Protein AF-X0V8L6-F1 (afdb_monomer_lite)

Foldseek 3Di:
DPDPPPDDDDPDAFDKDWAADDQPPFDAPDFDQWDKAKDKDADCDPDWKWKWKWKDADPDIDTDDIDTHHNDIDIDMDIGRDLPVVRHGDGRCRNNRITIIMTID

Structure (mmCIF, N/CA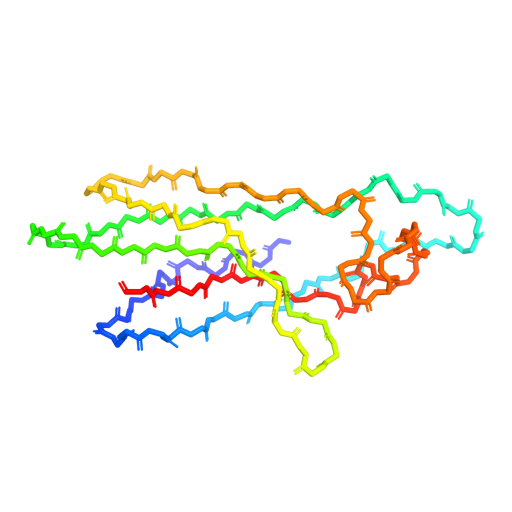/C/O backbone):
data_AF-X0V8L6-F1
#
_entry.id   AF-X0V8L6-F1
#
loop_
_atom_site.group_PDB
_atom_site.id
_atom_site.type_symbol
_atom_site.label_atom_id
_atom_site.label_alt_id
_atom_site.label_comp_id
_atom_site.label_asym_id
_atom_site.label_entity_id
_atom_site.label_seq_id
_atom_site.pdbx_PDB_ins_code
_atom_site.Cartn_x
_atom_site.Cartn_y
_atom_site.Cartn_z
_atom_site.occupancy
_atom_site.B_iso_or_equiv
_atom_site.auth_seq_id
_atom_site.auth_comp_id
_atom_site.auth_asym_id
_atom_site.auth_atom_id
_atom_site.pdbx_PDB_model_num
ATOM 1 N N . SER A 1 1 ? 13.790 6.839 10.860 1.00 37.38 1 SER A N 1
ATOM 2 C CA . SER A 1 1 ? 12.502 6.263 11.290 1.00 37.38 1 SER A CA 1
ATOM 3 C C . SER A 1 1 ? 11.711 7.302 12.071 1.00 37.38 1 SER A C 1
ATOM 5 O O . SER A 1 1 ? 11.888 7.429 13.276 1.00 37.38 1 SER A O 1
ATOM 7 N N . SER A 1 2 ? 10.866 8.089 11.409 1.00 38.12 2 SER A N 1
ATOM 8 C CA . SER A 1 2 ? 9.855 8.895 12.101 1.00 38.12 2 SER A CA 1
ATOM 9 C C . SER A 1 2 ? 8.609 8.030 12.280 1.00 38.12 2 SER A C 1
ATOM 11 O O . SER A 1 2 ? 7.701 8.056 11.457 1.00 38.12 2 SER A O 1
ATOM 13 N N . ALA A 1 3 ? 8.608 7.195 13.320 1.00 42.81 3 ALA A N 1
ATOM 14 C CA . ALA A 1 3 ? 7.382 6.557 13.776 1.00 42.81 3 ALA A CA 1
ATOM 15 C C . ALA A 1 3 ? 6.564 7.632 14.502 1.00 42.81 3 ALA A C 1
ATOM 17 O O . ALA A 1 3 ? 6.920 8.039 15.607 1.00 42.81 3 ALA A O 1
ATOM 18 N N . SER A 1 4 ? 5.520 8.143 13.851 1.00 46.00 4 SER A N 1
ATOM 19 C CA . SER A 1 4 ? 4.488 8.913 14.542 1.00 46.00 4 SER A CA 1
ATOM 20 C C . SER A 1 4 ? 3.798 7.975 15.535 1.00 46.00 4 SER A C 1
ATOM 22 O O . SER A 1 4 ? 3.265 6.942 15.137 1.00 46.00 4 SER A O 1
ATOM 24 N N . SER A 1 5 ? 3.884 8.281 16.830 1.00 43.69 5 SER A N 1
ATOM 25 C CA . SER A 1 5 ? 3.315 7.482 17.927 1.00 43.69 5 SER A CA 1
ATOM 26 C C . SER A 1 5 ? 1.907 7.924 18.334 1.00 43.69 5 SER A C 1
ATOM 28 O O . SER A 1 5 ? 1.338 7.382 19.280 1.00 43.69 5 SER A O 1
ATOM 30 N N . THR A 1 6 ? 1.326 8.900 17.639 1.00 47.22 6 THR A N 1
ATOM 31 C CA . THR A 1 6 ? -0.085 9.248 17.789 1.00 47.22 6 THR A CA 1
ATOM 32 C C . THR A 1 6 ? -0.880 8.349 16.857 1.00 47.22 6 THR A C 1
ATOM 34 O O . THR A 1 6 ? -0.883 8.568 15.646 1.00 47.22 6 THR A O 1
ATOM 37 N N . GLY A 1 7 ? -1.505 7.308 17.414 1.00 53.38 7 GLY A N 1
ATOM 38 C CA . GLY A 1 7 ? -2.509 6.535 16.687 1.00 53.38 7 GLY A CA 1
ATOM 39 C C . GLY A 1 7 ? -3.539 7.491 16.091 1.00 53.38 7 GLY A C 1
ATOM 40 O O . GLY A 1 7 ? -3.986 8.417 16.768 1.00 53.38 7 GLY A O 1
ATOM 41 N N . ASN A 1 8 ? -3.843 7.314 14.811 1.00 62.47 8 ASN A N 1
ATOM 42 C CA . ASN A 1 8 ? -4.839 8.115 14.127 1.00 62.47 8 ASN A CA 1
ATOM 43 C C . ASN A 1 8 ? -6.184 7.391 14.272 1.00 62.47 8 ASN A C 1
ATOM 45 O O . ASN A 1 8 ? -6.347 6.254 13.830 1.00 62.47 8 ASN A O 1
ATOM 49 N N . GLU A 1 9 ? -7.096 8.004 15.022 1.00 61.25 9 GLU A N 1
ATOM 50 C CA . GLU A 1 9 ? -8.430 7.481 15.291 1.00 61.25 9 GLU A CA 1
ATOM 51 C C . GLU A 1 9 ? -9.435 8.313 14.503 1.00 61.25 9 GLU A C 1
ATOM 53 O O . GLU A 1 9 ? -9.507 9.534 14.645 1.00 61.25 9 GLU A O 1
ATOM 58 N N . SER A 1 10 ? -10.252 7.648 13.693 1.00 67.56 10 SER A N 1
ATOM 59 C CA . SER A 1 10 ? -11.365 8.294 13.015 1.00 67.56 10 SER A CA 1
ATOM 60 C C . SER A 1 10 ? -12.630 7.478 13.160 1.00 67.56 10 SER A C 1
ATOM 62 O O . SER A 1 10 ? -12.603 6.270 12.943 1.00 67.56 10 SER A O 1
ATOM 64 N N . SER A 1 11 ? -13.738 8.140 13.492 1.00 66.75 11 SER A N 1
ATOM 65 C CA . SER A 1 11 ? -15.093 7.576 13.498 1.00 66.75 11 SER A CA 1
ATOM 66 C C . SER A 1 11 ? -15.820 7.728 12.156 1.00 66.75 11 SER A C 1
ATOM 68 O O . SER A 1 11 ? -16.953 7.267 12.024 1.00 66.75 11 SER A O 1
ATOM 70 N N . THR A 1 12 ? -15.185 8.353 11.161 1.00 74.94 12 THR A N 1
ATOM 71 C CA . THR A 1 12 ? -15.783 8.632 9.853 1.00 74.94 12 THR A CA 1
ATOM 72 C C . THR A 1 12 ? -15.549 7.460 8.899 1.00 74.94 12 THR A C 1
ATOM 74 O O . THR A 1 12 ? -14.406 7.093 8.628 1.00 74.94 12 THR A O 1
ATOM 77 N N . THR A 1 13 ? -16.630 6.882 8.370 1.00 76.94 13 THR A N 1
ATOM 78 C CA . THR A 1 13 ? -16.579 5.913 7.261 1.00 76.94 13 THR A CA 1
ATOM 79 C C . THR A 1 13 ? -15.962 6.555 6.016 1.00 76.94 13 THR A C 1
ATOM 81 O O . THR A 1 13 ? -16.245 7.712 5.704 1.00 76.94 13 THR A O 1
ATOM 84 N N . SER A 1 14 ? -15.131 5.794 5.308 1.00 82.44 14 SER A N 1
ATOM 85 C CA . SER A 1 14 ? -14.333 6.202 4.146 1.00 82.44 14 SER A CA 1
ATOM 86 C C . SER A 1 14 ? -13.332 7.324 4.414 1.00 82.44 14 SER A C 1
ATOM 88 O O . SER A 1 14 ? -12.922 8.034 3.497 1.00 82.44 14 SER A O 1
ATOM 90 N N . HIS A 1 15 ? -12.905 7.490 5.669 1.00 85.88 15 HIS A N 1
ATOM 91 C CA . HIS A 1 15 ? -11.726 8.300 5.942 1.00 85.88 15 HIS A CA 1
ATOM 92 C C . HIS A 1 15 ? -10.474 7.547 5.490 1.00 85.88 15 HIS A C 1
ATOM 94 O O . HIS A 1 15 ? -10.212 6.430 5.944 1.00 85.88 15 HIS A O 1
ATOM 100 N N . GLU A 1 16 ? -9.727 8.186 4.595 1.00 90.50 16 GLU A N 1
ATOM 101 C CA . GLU A 1 16 ? -8.443 7.738 4.083 1.00 90.50 16 GLU A CA 1
ATOM 102 C C . GLU A 1 16 ? -7.308 8.580 4.668 1.00 90.50 16 GLU A C 1
ATOM 104 O O . GLU A 1 16 ? -7.322 9.808 4.578 1.00 90.50 16 GLU A O 1
ATOM 109 N N . ASP A 1 17 ? -6.304 7.896 5.206 1.00 90.88 17 ASP A N 1
ATOM 110 C CA . ASP A 1 17 ? -5.065 8.494 5.681 1.00 90.88 17 ASP A CA 1
ATOM 111 C C . ASP A 1 17 ? -3.884 7.903 4.911 1.00 90.88 17 ASP A C 1
ATOM 113 O O . ASP A 1 17 ? -3.658 6.690 4.929 1.00 90.88 17 ASP A O 1
ATOM 117 N N . THR A 1 18 ? -3.099 8.766 4.268 1.00 92.12 18 THR A N 1
ATOM 118 C CA . THR A 1 18 ? -1.888 8.388 3.524 1.00 92.12 18 THR A CA 1
ATOM 119 C C . THR A 1 18 ? -0.660 9.063 4.109 1.00 92.12 18 THR A C 1
ATOM 121 O O . THR A 1 18 ? -0.709 10.222 4.525 1.00 92.12 18 THR A O 1
ATOM 124 N N . PHE A 1 19 ? 0.467 8.364 4.082 1.00 91.94 19 PHE A N 1
ATOM 125 C CA . PHE A 1 19 ? 1.714 8.803 4.689 1.00 91.94 19 PHE A CA 1
ATOM 126 C C . PHE A 1 19 ? 2.805 8.940 3.633 1.00 91.94 19 PHE A C 1
ATOM 128 O O . PHE A 1 19 ? 2.910 8.133 2.710 1.00 91.94 19 PHE A O 1
ATOM 135 N N . THR A 1 20 ? 3.657 9.949 3.790 1.00 92.56 20 THR A N 1
ATOM 136 C CA . THR A 1 20 ? 4.893 10.043 3.014 1.00 92.56 20 THR A CA 1
ATOM 137 C C . THR A 1 20 ? 5.978 9.179 3.644 1.00 92.56 20 THR A C 1
ATOM 139 O O . THR A 1 20 ? 5.991 8.924 4.851 1.00 92.56 20 THR A O 1
ATOM 142 N N . HIS A 1 21 ? 6.924 8.738 2.824 1.00 91.62 21 HIS A N 1
ATOM 143 C CA . HIS A 1 21 ? 8.118 8.041 3.277 1.00 91.62 21 HIS A CA 1
ATOM 144 C C . HIS A 1 21 ? 9.369 8.693 2.681 1.00 91.62 21 HIS A C 1
ATOM 146 O O . HIS A 1 21 ? 9.303 9.485 1.743 1.00 91.62 21 HIS A O 1
ATOM 152 N N . ALA A 1 22 ? 10.530 8.389 3.262 1.00 93.88 22 ALA A N 1
ATOM 153 C CA . ALA A 1 22 ? 11.801 8.781 2.665 1.00 93.88 22 ALA A CA 1
ATOM 154 C C . ALA A 1 22 ? 12.041 7.982 1.378 1.00 93.88 22 ALA A C 1
ATOM 156 O O . ALA A 1 22 ? 11.602 6.835 1.290 1.00 93.88 22 ALA A O 1
ATOM 157 N N . SER A 1 23 ? 12.770 8.565 0.423 1.00 92.81 23 SER A N 1
ATOM 158 C CA . SER A 1 23 ? 13.153 7.857 -0.802 1.00 92.81 23 SER A CA 1
ATOM 159 C C . SER A 1 23 ? 13.865 6.541 -0.481 1.00 92.81 23 SER A C 1
ATOM 161 O O . SER A 1 23 ? 14.698 6.478 0.431 1.00 92.81 23 SER A O 1
ATOM 163 N N . PHE A 1 24 ? 13.554 5.503 -1.254 1.00 91.88 24 PHE A N 1
ATOM 164 C CA . PHE A 1 24 ? 14.203 4.197 -1.178 1.00 91.88 24 PHE A CA 1
ATOM 165 C C . PHE A 1 24 ? 15.621 4.197 -1.769 1.00 91.88 24 PHE A C 1
ATOM 167 O O . PHE A 1 24 ? 16.345 3.218 -1.603 1.00 91.88 24 PHE A O 1
ATOM 174 N N . GLY A 1 25 ? 16.039 5.282 -2.434 1.00 94.50 25 GLY A N 1
ATOM 175 C CA . GLY A 1 25 ? 17.377 5.404 -3.019 1.00 94.50 25 GLY A CA 1
ATOM 176 C C . GLY A 1 25 ? 17.620 4.478 -4.213 1.00 94.50 25 GLY A C 1
ATOM 177 O O . GLY A 1 25 ? 18.772 4.177 -4.517 1.00 94.50 25 GLY A O 1
ATOM 178 N N . LEU A 1 26 ? 16.547 4.023 -4.865 1.00 94.88 26 LEU A N 1
ATOM 179 C CA . LEU A 1 26 ? 16.601 3.176 -6.053 1.00 94.88 26 LEU A CA 1
ATOM 180 C C . LEU A 1 26 ? 17.153 3.959 -7.247 1.00 94.88 26 LEU A C 1
ATOM 182 O O . LEU A 1 26 ? 16.854 5.144 -7.434 1.00 94.88 26 LEU A O 1
ATOM 186 N N . VAL A 1 27 ? 17.936 3.290 -8.086 1.00 95.62 27 VAL A N 1
ATOM 187 C CA . VAL A 1 27 ? 18.552 3.882 -9.277 1.00 95.62 27 VAL A CA 1
ATOM 188 C C . VAL A 1 27 ? 18.108 3.171 -10.551 1.00 95.62 27 VAL A C 1
ATOM 190 O O . VAL A 1 27 ? 17.584 2.059 -10.538 1.00 95.62 27 VAL A O 1
ATOM 193 N N . SER A 1 28 ? 18.315 3.826 -11.695 1.00 95.06 28 SER A N 1
ATOM 194 C CA . SER A 1 28 ? 18.004 3.230 -12.995 1.00 95.06 28 SER A CA 1
ATOM 195 C C . SER A 1 28 ? 18.748 1.905 -13.178 1.00 95.06 28 SER A C 1
ATOM 197 O O . SER A 1 28 ? 19.975 1.869 -13.125 1.00 95.06 28 SER A O 1
ATOM 199 N N . GLY A 1 29 ? 17.998 0.841 -13.468 1.00 93.88 29 GLY A N 1
ATOM 200 C CA . GLY A 1 29 ? 18.511 -0.524 -13.608 1.00 93.88 29 GLY A CA 1
ATOM 201 C C . GLY A 1 29 ? 18.165 -1.436 -12.430 1.00 93.88 29 GLY A C 1
ATOM 202 O O . GLY A 1 29 ? 18.210 -2.653 -12.602 1.00 93.88 29 GLY A O 1
ATOM 203 N N . ASP A 1 30 ? 17.760 -0.878 -11.285 1.00 95.56 30 ASP A N 1
ATOM 204 C CA . ASP A 1 30 ? 17.234 -1.674 -10.178 1.00 95.56 30 ASP A CA 1
ATOM 205 C C . ASP A 1 30 ? 15.898 -2.317 -10.562 1.00 95.56 30 ASP A C 1
ATOM 207 O O . ASP A 1 30 ? 15.037 -1.698 -11.196 1.00 95.56 30 ASP A O 1
ATOM 211 N N . ILE A 1 31 ? 15.727 -3.575 -10.155 1.00 94.81 31 ILE A N 1
ATOM 212 C CA . ILE A 1 31 ? 14.503 -4.343 -10.376 1.00 94.81 31 ILE A CA 1
ATOM 213 C C . ILE A 1 31 ? 13.668 -4.287 -9.098 1.00 94.81 31 ILE A C 1
ATOM 215 O O . ILE A 1 31 ? 14.091 -4.770 -8.048 1.00 94.81 31 ILE A O 1
ATOM 219 N N . VAL A 1 32 ? 12.464 -3.727 -9.199 1.00 96.06 32 VAL A N 1
ATOM 220 C CA . VAL A 1 32 ? 11.484 -3.710 -8.110 1.00 96.06 32 VAL A CA 1
ATOM 221 C C . VAL A 1 32 ? 10.494 -4.848 -8.337 1.00 96.06 32 VAL A C 1
ATOM 223 O O . VAL A 1 32 ? 9.749 -4.847 -9.311 1.00 96.06 32 VAL A O 1
ATOM 226 N N . HIS A 1 33 ? 10.494 -5.831 -7.436 1.00 96.19 33 HIS A N 1
ATOM 227 C CA . HIS A 1 33 ? 9.606 -6.998 -7.525 1.00 96.19 33 HIS A CA 1
ATOM 228 C C . HIS A 1 33 ? 8.185 -6.736 -7.023 1.00 96.19 33 HIS A C 1
ATOM 230 O O . HIS A 1 33 ? 7.292 -7.525 -7.297 1.00 96.19 33 HIS A O 1
ATOM 236 N N . GLY A 1 34 ? 7.992 -5.661 -6.264 1.00 96.12 34 GLY A N 1
ATOM 237 C CA . GLY A 1 34 ? 6.696 -5.271 -5.742 1.00 96.12 34 GLY A CA 1
ATOM 238 C C . GLY A 1 34 ? 6.821 -4.256 -4.616 1.00 96.12 34 GLY A C 1
ATOM 239 O O . GLY A 1 34 ? 7.899 -4.051 -4.050 1.00 96.12 34 GLY A O 1
ATOM 240 N N . VAL A 1 35 ? 5.696 -3.633 -4.281 1.00 96.38 35 VAL A N 1
ATOM 241 C CA . VAL A 1 35 ? 5.568 -2.701 -3.158 1.00 96.38 35 VAL A CA 1
ATOM 242 C C . VAL A 1 35 ? 4.640 -3.317 -2.121 1.00 96.38 35 VAL A C 1
ATOM 244 O O . VAL A 1 35 ? 3.469 -3.573 -2.390 1.00 96.38 35 VAL A O 1
ATOM 247 N N . GLY A 1 36 ? 5.178 -3.586 -0.931 1.00 96.75 36 GLY A N 1
ATOM 248 C CA . GLY A 1 36 ? 4.432 -4.155 0.189 1.00 96.75 36 GLY A CA 1
ATOM 249 C C . GLY A 1 36 ? 4.111 -3.102 1.243 1.00 96.75 36 GLY A C 1
ATOM 250 O O . GLY A 1 36 ? 5.023 -2.483 1.792 1.00 96.75 36 GLY A O 1
ATOM 251 N N . VAL A 1 37 ? 2.833 -2.945 1.583 1.00 96.25 37 VAL A N 1
ATOM 252 C CA . VAL A 1 37 ? 2.378 -2.021 2.630 1.00 96.25 37 VAL A CA 1
ATOM 253 C C . VAL A 1 37 ? 1.834 -2.804 3.814 1.00 96.25 37 VAL A C 1
ATOM 255 O O . VAL A 1 37 ? 1.010 -3.705 3.663 1.00 96.25 37 VAL A O 1
ATOM 258 N N . ASN A 1 38 ? 2.310 -2.446 5.006 1.00 93.88 38 ASN A N 1
ATOM 259 C CA . ASN A 1 38 ? 1.867 -3.015 6.271 1.00 93.88 38 ASN A CA 1
ATOM 260 C C . ASN A 1 38 ? 1.176 -1.930 7.093 1.00 93.88 38 ASN A C 1
ATOM 262 O O . ASN A 1 38 ? 1.786 -0.903 7.388 1.00 93.88 38 ASN A O 1
ATOM 266 N N . VAL A 1 39 ? -0.055 -2.198 7.513 1.00 91.81 39 VAL A N 1
ATOM 267 C CA . VAL A 1 39 ? -0.822 -1.340 8.419 1.00 91.81 39 VAL A CA 1
ATOM 268 C C . VAL A 1 39 ? -1.113 -2.127 9.686 1.00 91.81 39 VAL A C 1
ATOM 270 O O . VAL A 1 39 ? -1.467 -3.303 9.624 1.00 91.81 39 VAL A O 1
ATOM 273 N N . TRP A 1 40 ? -0.960 -1.479 10.835 1.00 90.50 40 TRP A N 1
ATOM 274 C CA . TRP A 1 40 ? -1.335 -2.038 12.128 1.00 90.50 40 TRP A CA 1
ATOM 275 C C . TRP A 1 40 ? -2.505 -1.241 12.685 1.00 90.50 40 TRP A C 1
ATOM 277 O O . TRP A 1 40 ? -2.405 -0.022 12.808 1.00 90.50 40 TRP A O 1
ATOM 287 N N . GLY A 1 41 ? -3.596 -1.922 13.020 1.00 88.00 41 GLY A N 1
ATOM 288 C CA . GLY A 1 41 ? -4.816 -1.281 13.501 1.00 88.00 41 GLY A CA 1
ATOM 289 C C . GLY A 1 41 ? -5.578 -2.152 14.489 1.00 88.00 41 GLY A C 1
ATOM 290 O O . GLY A 1 41 ? -5.426 -3.372 14.510 1.00 88.00 41 GLY A O 1
ATOM 291 N N . ALA A 1 42 ? -6.390 -1.503 15.316 1.00 88.62 42 ALA A N 1
ATOM 292 C CA . ALA A 1 42 ? -7.341 -2.123 16.229 1.00 88.62 42 ALA A CA 1
ATOM 293 C C . ALA A 1 42 ? -8.608 -1.268 16.251 1.00 88.62 42 ALA A C 1
ATOM 295 O O . ALA A 1 42 ? -8.528 -0.045 16.115 1.00 88.62 42 ALA A O 1
ATOM 296 N N . LYS A 1 43 ? -9.769 -1.881 16.476 1.00 86.38 43 LYS A N 1
ATOM 297 C CA . LYS A 1 43 ? -10.990 -1.120 16.774 1.00 86.38 43 LYS A CA 1
ATOM 298 C C . LYS A 1 43 ? -11.076 -0.797 18.264 1.00 86.38 43 LYS A C 1
ATOM 300 O O . LYS A 1 43 ? -10.695 -1.610 19.105 1.00 86.38 43 LYS A O 1
ATOM 305 N N . THR A 1 44 ? -11.609 0.376 18.586 1.00 82.00 44 THR A N 1
ATOM 306 C CA . THR A 1 44 ? -11.756 0.862 19.966 1.00 82.00 44 THR A CA 1
ATOM 307 C C . THR A 1 44 ? -13.046 0.385 20.638 1.00 82.00 44 THR A C 1
ATOM 309 O O . THR A 1 44 ? -13.093 0.293 21.863 1.00 82.00 44 THR A O 1
ATOM 312 N N . GLU A 1 45 ? -14.066 0.003 19.862 1.00 78.00 45 GLU A N 1
ATOM 313 C CA . GLU A 1 45 ? -15.383 -0.390 20.377 1.00 78.00 45 GLU A CA 1
ATOM 314 C C . GLU A 1 45 ? -15.882 -1.740 19.835 1.00 78.00 45 GLU A C 1
ATOM 316 O O . GLU A 1 45 ? -15.394 -2.281 18.836 1.00 78.00 45 GLU A O 1
ATOM 321 N N . ALA A 1 46 ? -16.889 -2.299 20.514 1.00 69.94 46 ALA A N 1
ATOM 322 C CA . ALA A 1 46 ? -17.603 -3.482 20.054 1.00 69.94 46 ALA A CA 1
ATOM 323 C C . ALA A 1 46 ? -18.453 -3.144 18.815 1.00 69.94 46 ALA A C 1
ATOM 325 O O . ALA A 1 46 ? -19.278 -2.239 18.845 1.00 69.94 46 ALA A O 1
ATOM 326 N N . GLY A 1 47 ? -18.263 -3.892 17.728 1.00 74.12 47 GLY A N 1
ATOM 327 C CA . GLY A 1 47 ? -18.942 -3.666 16.450 1.00 74.12 47 GLY A CA 1
ATOM 328 C C . GLY A 1 47 ? -18.112 -4.157 15.264 1.00 74.12 47 GLY A C 1
ATOM 329 O O . GLY A 1 47 ? -17.014 -4.700 15.442 1.00 74.12 47 GLY A O 1
ATOM 330 N N . SER A 1 48 ? -18.641 -3.986 14.055 1.00 74.06 48 SER A N 1
ATOM 331 C CA . SER A 1 48 ? -17.902 -4.151 12.800 1.00 74.06 48 SER A CA 1
ATOM 332 C C . SER A 1 48 ? -17.403 -2.784 12.337 1.00 74.06 48 SER A C 1
ATOM 334 O O . SER A 1 48 ? -18.204 -1.875 12.134 1.00 74.06 48 SER A O 1
ATOM 336 N N . ALA A 1 49 ? -16.092 -2.651 12.192 1.00 82.88 49 ALA A N 1
ATOM 337 C CA . ALA A 1 49 ? -15.452 -1.575 11.452 1.00 82.88 49 ALA A CA 1
ATOM 338 C C . ALA A 1 49 ? -14.444 -2.267 10.550 1.00 82.88 49 ALA A C 1
ATOM 340 O O . ALA A 1 49 ? -13.666 -3.085 11.050 1.00 82.88 49 ALA A O 1
ATOM 341 N N . ASP A 1 50 ? -14.500 -1.984 9.258 1.00 89.50 50 ASP A N 1
ATOM 342 C CA . ASP A 1 50 ? -13.608 -2.606 8.294 1.00 89.50 50 ASP A CA 1
ATOM 343 C C . ASP A 1 50 ? -12.473 -1.634 7.968 1.00 89.50 50 ASP A C 1
ATOM 345 O O . ASP A 1 50 ? -12.594 -0.416 8.096 1.00 89.50 50 ASP A O 1
ATOM 349 N N . MET A 1 51 ? -11.329 -2.177 7.585 1.00 90.69 51 MET A N 1
ATOM 350 C CA . MET A 1 51 ? -10.169 -1.423 7.141 1.00 90.69 51 MET A CA 1
ATOM 351 C C . MET A 1 51 ? -9.659 -1.977 5.821 1.00 90.69 51 MET A C 1
ATOM 353 O O . MET A 1 51 ? -9.696 -3.186 5.578 1.00 90.69 51 MET A O 1
ATOM 357 N N . LYS A 1 52 ? -9.116 -1.094 4.989 1.00 94.62 52 LYS A N 1
ATOM 358 C CA . LYS A 1 52 ? -8.348 -1.449 3.794 1.00 94.62 52 LYS A CA 1
ATOM 359 C C . LYS A 1 52 ? -6.964 -0.834 3.874 1.00 94.62 52 LYS A C 1
ATOM 361 O O . LYS A 1 52 ? -6.801 0.266 4.394 1.00 94.62 52 LYS A O 1
ATOM 366 N N . VAL A 1 53 ? -5.973 -1.536 3.341 1.00 96.31 53 VAL A N 1
ATOM 367 C CA . VAL A 1 53 ? -4.656 -0.964 3.059 1.00 96.31 53 VAL A CA 1
ATOM 368 C C . VAL A 1 53 ? -4.768 -0.151 1.776 1.00 96.31 53 VAL A C 1
ATOM 370 O O . VAL A 1 53 ? -5.363 -0.615 0.802 1.00 96.31 53 VAL A O 1
ATOM 373 N N . VAL A 1 54 ? -4.192 1.046 1.781 1.00 96.00 54 VAL A N 1
ATOM 374 C CA . VAL A 1 54 ? -4.210 1.978 0.652 1.00 96.00 54 VAL A CA 1
ATOM 375 C C . VAL A 1 54 ? -2.794 2.172 0.129 1.00 96.00 54 VAL A C 1
ATOM 377 O O . VAL A 1 54 ? -1.844 2.292 0.904 1.00 96.00 54 VAL A O 1
ATOM 380 N N . LEU A 1 55 ? -2.660 2.233 -1.189 1.00 97.12 55 LEU A N 1
ATOM 381 C CA . LEU A 1 55 ? -1.504 2.796 -1.866 1.00 97.12 55 LEU A CA 1
ATOM 382 C C . LEU A 1 55 ? -1.996 3.943 -2.745 1.00 97.12 55 LEU A C 1
ATOM 384 O O . LEU A 1 55 ? -2.664 3.709 -3.749 1.00 97.12 55 LEU A O 1
ATOM 388 N N . HIS A 1 56 ? -1.699 5.181 -2.363 1.00 96.25 56 HIS A N 1
ATOM 389 C CA . HIS A 1 56 ? -2.075 6.355 -3.142 1.00 96.25 56 HIS A CA 1
ATOM 390 C C . HIS A 1 56 ? -0.934 6.759 -4.071 1.00 96.25 56 HIS A C 1
ATOM 392 O O . HIS A 1 56 ? 0.178 7.028 -3.619 1.00 96.25 56 HIS A O 1
ATOM 398 N N . LYS A 1 57 ? -1.192 6.814 -5.375 1.00 94.19 57 LYS A N 1
ATOM 399 C CA . LYS A 1 57 ? -0.191 7.163 -6.386 1.00 94.19 57 LYS A CA 1
ATOM 400 C C . LYS A 1 57 ? -0.794 8.137 -7.389 1.00 94.19 57 LYS A C 1
ATOM 402 O O . LYS A 1 57 ? -1.849 7.887 -7.969 1.00 94.19 57 LYS A O 1
ATOM 407 N N . GLY A 1 58 ? -0.121 9.271 -7.581 1.00 88.31 58 GLY A N 1
ATOM 408 C CA . GLY A 1 58 ? -0.638 10.357 -8.412 1.00 88.31 58 GLY A CA 1
ATOM 409 C C . GLY A 1 58 ? -1.917 10.955 -7.823 1.00 88.31 58 GLY A C 1
ATOM 410 O O . GLY A 1 58 ? -1.861 11.640 -6.810 1.00 88.31 58 GLY A O 1
ATOM 411 N N . SER A 1 59 ? -3.051 10.718 -8.483 1.00 89.94 59 SER A N 1
ATOM 412 C CA . SER A 1 59 ? -4.387 11.163 -8.057 1.00 89.94 59 SER A CA 1
ATOM 413 C C . SER A 1 59 ? -5.324 10.007 -7.702 1.00 89.94 59 SER A C 1
ATOM 415 O O . SER A 1 59 ? -6.523 10.229 -7.534 1.00 89.94 59 SER A O 1
ATOM 417 N N . THR A 1 60 ? -4.807 8.778 -7.650 1.00 95.00 60 THR A N 1
ATOM 418 C CA . THR A 1 60 ? -5.616 7.564 -7.526 1.00 95.00 60 THR A CA 1
ATOM 419 C C . THR A 1 60 ? -5.186 6.769 -6.302 1.00 95.00 60 THR A C 1
ATOM 421 O O . THR A 1 60 ? -3.996 6.552 -6.069 1.00 95.00 60 THR A O 1
ATOM 424 N N . SER A 1 61 ? -6.171 6.309 -5.537 1.00 96.62 61 SER A N 1
ATOM 425 C CA . SER A 1 61 ? -5.973 5.399 -4.412 1.00 96.62 61 SER A CA 1
ATOM 426 C C . SER A 1 61 ? -6.283 3.970 -4.841 1.00 96.62 61 SER A C 1
ATOM 428 O O . SER A 1 61 ? -7.324 3.692 -5.439 1.00 96.62 61 SER A O 1
ATOM 430 N N . TYR A 1 62 ? -5.361 3.062 -4.540 1.00 96.94 62 TYR A N 1
ATOM 431 C CA . TYR A 1 62 ? -5.475 1.635 -4.814 1.00 96.94 62 TYR A CA 1
ATOM 432 C C . TYR A 1 62 ? -5.651 0.893 -3.495 1.00 96.94 62 TYR A C 1
ATOM 434 O O . TYR A 1 62 ? -4.880 1.092 -2.559 1.00 96.94 62 TYR A O 1
ATOM 442 N N . TYR A 1 63 ? -6.665 0.035 -3.416 1.00 96.69 63 TYR A N 1
ATOM 443 C CA . TYR A 1 63 ? -7.115 -0.548 -2.154 1.00 96.69 63 TYR A CA 1
ATOM 444 C C . TYR A 1 63 ? -6.893 -2.059 -2.107 1.00 96.69 63 TYR A C 1
ATOM 446 O O . TYR A 1 63 ? -7.063 -2.755 -3.109 1.00 96.69 63 TYR A O 1
ATOM 454 N N . SER A 1 64 ? -6.582 -2.578 -0.921 1.00 96.25 64 SER A N 1
ATOM 455 C CA . SER A 1 64 ? -6.658 -4.011 -0.633 1.00 96.25 64 SER A CA 1
ATOM 456 C C . SER A 1 64 ? -8.106 -4.494 -0.499 1.00 96.25 64 SER A C 1
ATOM 458 O O . SER A 1 64 ? -9.064 -3.714 -0.466 1.00 96.25 64 SER A O 1
ATOM 460 N N . ALA A 1 65 ? -8.267 -5.807 -0.319 1.00 94.12 65 ALA A N 1
ATOM 461 C CA . ALA A 1 65 ? -9.493 -6.347 0.255 1.00 94.12 65 ALA A CA 1
ATOM 462 C C . ALA A 1 65 ? -9.750 -5.749 1.652 1.00 94.12 65 ALA A C 1
ATOM 464 O O . ALA A 1 65 ? -8.805 -5.408 2.372 1.00 94.12 65 ALA A O 1
ATOM 465 N N . ALA A 1 66 ? -11.028 -5.631 2.019 1.00 92.62 66 ALA A N 1
ATOM 466 C CA . ALA A 1 66 ? -11.425 -5.226 3.361 1.00 92.62 66 ALA A CA 1
ATOM 467 C C . ALA A 1 66 ? -11.047 -6.302 4.385 1.00 92.62 66 ALA A C 1
ATOM 469 O O . ALA A 1 66 ? -11.129 -7.502 4.112 1.00 92.62 66 ALA A O 1
ATOM 470 N N . TYR A 1 67 ? -10.659 -5.854 5.569 1.00 89.69 67 TYR A N 1
ATOM 471 C CA . TYR A 1 67 ? -10.344 -6.683 6.718 1.00 89.69 67 TYR A CA 1
ATOM 472 C C . TYR A 1 67 ? -10.959 -6.052 7.970 1.00 89.69 67 TYR A C 1
ATOM 474 O O . TYR A 1 67 ? -10.874 -4.843 8.163 1.00 89.69 67 TYR A O 1
ATOM 482 N N . THR A 1 68 ? -11.562 -6.871 8.828 1.00 91.38 68 THR A N 1
ATOM 483 C CA . THR A 1 68 ? -12.204 -6.412 10.063 1.00 91.38 68 THR A CA 1
ATOM 484 C C . THR A 1 68 ? -11.242 -6.559 11.247 1.00 91.38 68 THR A C 1
ATOM 486 O O . THR A 1 68 ? -11.071 -7.679 11.741 1.00 91.38 68 THR A O 1
ATOM 489 N N . PRO A 1 69 ? -10.635 -5.472 11.759 1.00 89.44 69 PRO A N 1
ATOM 490 C CA . PRO A 1 69 ? -9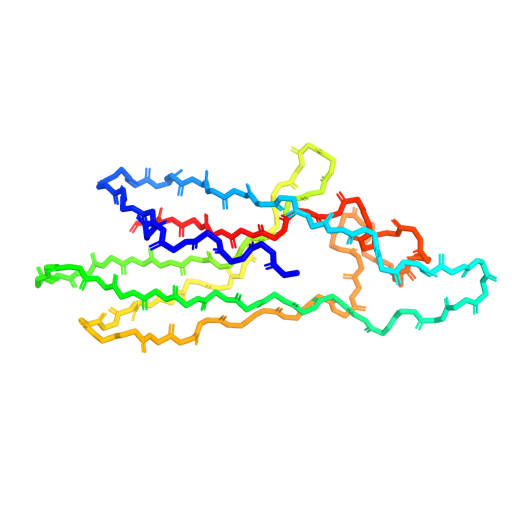.814 -5.537 12.957 1.00 89.44 69 PRO A CA 1
ATOM 491 C C . PRO A 1 69 ? -10.560 -6.003 14.206 1.00 89.44 69 PRO A C 1
ATOM 493 O O . PRO A 1 69 ? -11.760 -5.765 14.415 1.00 89.44 69 PRO A O 1
ATOM 496 N N . THR A 1 70 ? -9.808 -6.657 15.087 1.00 90.62 70 THR A N 1
ATOM 497 C CA . THR A 1 70 ? -10.244 -6.950 16.452 1.00 90.62 70 THR A CA 1
ATOM 498 C C . THR A 1 70 ? -9.945 -5.767 17.374 1.00 90.62 70 THR A C 1
ATOM 500 O O . THR A 1 70 ? -9.436 -4.726 16.957 1.00 90.62 70 THR A O 1
ATOM 503 N N . THR A 1 71 ? -10.293 -5.900 18.654 1.00 89.38 71 THR A N 1
ATOM 504 C CA . THR A 1 71 ? -9.936 -4.916 19.689 1.00 89.38 71 THR A CA 1
ATOM 505 C C . THR A 1 71 ? -8.460 -4.988 20.092 1.00 89.38 71 THR A C 1
ATOM 507 O O . THR A 1 71 ? -8.028 -4.271 20.991 1.00 89.38 71 THR A O 1
ATOM 510 N N . THR A 1 72 ? -7.681 -5.873 19.467 1.00 88.44 72 THR A N 1
ATOM 511 C CA . THR A 1 72 ? -6.227 -5.946 19.609 1.00 88.44 72 THR A CA 1
ATOM 512 C C . THR A 1 72 ? -5.560 -5.515 18.314 1.00 88.44 72 THR A C 1
ATOM 514 O O . THR A 1 72 ? -6.103 -5.739 17.237 1.00 88.44 72 THR A O 1
ATOM 517 N N . TYR A 1 73 ? -4.381 -4.897 18.422 1.00 87.56 73 TYR A N 1
ATOM 518 C CA . TYR A 1 73 ? -3.619 -4.493 17.245 1.00 87.56 73 TYR A CA 1
ATOM 519 C C . TYR A 1 73 ? -3.247 -5.706 16.408 1.00 87.56 73 TYR A C 1
ATOM 521 O O . TYR A 1 73 ? -2.547 -6.612 16.860 1.00 87.56 73 TYR A O 1
ATOM 529 N N . GLU A 1 74 ? -3.681 -5.669 15.164 1.00 90.69 74 GLU A N 1
ATOM 530 C CA . GLU A 1 74 ? -3.442 -6.697 14.174 1.00 90.69 74 GLU A CA 1
ATOM 531 C C . GLU A 1 74 ? -2.893 -6.058 12.902 1.00 90.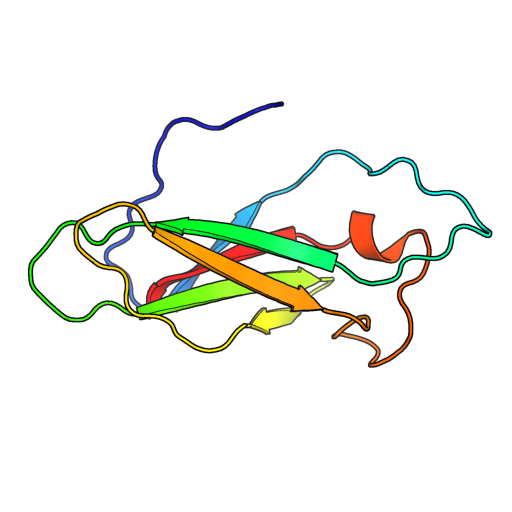69 74 GLU A C 1
ATOM 533 O O . GLU A 1 74 ? -3.033 -4.856 12.659 1.00 90.69 74 GLU A O 1
ATOM 538 N N . ARG A 1 75 ? -2.213 -6.880 12.105 1.00 91.31 75 ARG A N 1
ATOM 539 C CA . ARG A 1 75 ? -1.539 -6.443 10.889 1.00 91.31 75 ARG A CA 1
ATOM 540 C C . ARG A 1 75 ? -2.388 -6.765 9.668 1.00 91.31 75 ARG A C 1
ATOM 542 O O . ARG A 1 75 ? -2.622 -7.939 9.385 1.00 91.31 75 ARG A O 1
ATOM 549 N N . ALA A 1 76 ? -2.709 -5.743 8.887 1.00 93.06 76 ALA A N 1
ATOM 550 C CA . ALA A 1 76 ? -3.140 -5.878 7.504 1.00 93.06 76 ALA A CA 1
ATOM 551 C C . ALA A 1 76 ? -1.932 -5.694 6.570 1.00 93.06 76 ALA A C 1
ATOM 553 O O . ALA A 1 76 ? -1.090 -4.819 6.787 1.00 93.06 76 ALA A O 1
ATOM 554 N N . PHE A 1 77 ? -1.828 -6.536 5.543 1.00 95.50 77 PHE A N 1
ATOM 555 C CA . PHE A 1 77 ? -0.743 -6.492 4.564 1.00 95.50 77 PHE 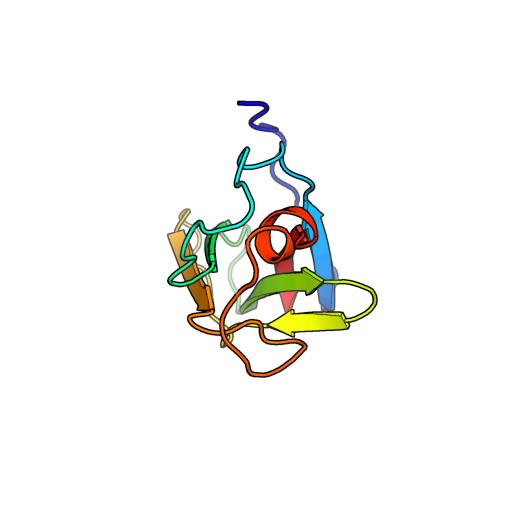A CA 1
ATOM 556 C C . PHE A 1 77 ? -1.303 -6.595 3.151 1.00 95.50 77 PHE A C 1
ATOM 558 O O . PHE A 1 77 ? -2.139 -7.457 2.883 1.00 95.50 77 PHE A O 1
ATOM 565 N N . GLN A 1 78 ? -0.795 -5.752 2.257 1.00 97.62 78 GLN A N 1
ATOM 566 C CA . GLN A 1 78 ? -1.061 -5.829 0.827 1.00 97.62 78 GLN A CA 1
ATOM 567 C C . GLN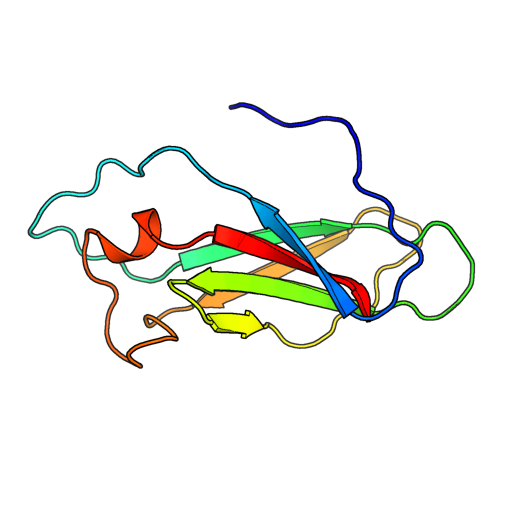 A 1 78 ? 0.252 -5.711 0.057 1.00 97.62 78 GLN A C 1
ATOM 569 O O . GLN A 1 78 ? 1.081 -4.849 0.355 1.00 97.62 78 GLN A O 1
ATOM 574 N N . LEU A 1 79 ? 0.413 -6.580 -0.939 1.00 97.62 79 LEU A N 1
ATOM 575 C CA . LEU A 1 79 ? 1.516 -6.561 -1.890 1.00 97.62 79 LEU A CA 1
ATOM 576 C C . LEU A 1 79 ? 0.980 -6.188 -3.271 1.00 97.62 79 LEU A C 1
ATOM 578 O O . LEU A 1 79 ? 0.002 -6.772 -3.738 1.00 97.62 79 LEU A O 1
ATOM 582 N N . TRP A 1 80 ? 1.618 -5.216 -3.908 1.00 97.88 80 TRP A N 1
ATOM 583 C CA . TRP A 1 80 ? 1.414 -4.881 -5.311 1.00 97.88 80 TRP A CA 1
ATOM 584 C C . TRP A 1 80 ? 2.642 -5.334 -6.095 1.00 97.88 80 TRP A C 1
ATOM 586 O O . TRP A 1 80 ? 3.647 -4.623 -6.120 1.00 97.88 80 TRP A O 1
ATOM 596 N N . ASP A 1 81 ? 2.573 -6.528 -6.689 1.00 97.56 81 ASP A N 1
ATOM 597 C CA . ASP A 1 81 ? 3.660 -7.103 -7.505 1.00 97.56 81 ASP A CA 1
ATOM 598 C C . ASP A 1 81 ? 3.903 -6.296 -8.796 1.00 97.56 81 ASP A C 1
ATOM 600 O O . ASP A 1 81 ? 5.018 -6.219 -9.308 1.00 97.56 81 ASP A O 1
ATOM 604 N N . GLU A 1 82 ? 2.862 -5.620 -9.278 1.00 97.31 82 GLU A N 1
ATOM 605 C CA . GLU A 1 82 ? 2.888 -4.677 -10.396 1.00 97.31 82 GLU A CA 1
ATOM 606 C C . GLU A 1 82 ? 2.429 -3.296 -9.917 1.00 97.31 82 GLU A C 1
ATOM 608 O O . GLU A 1 82 ? 1.716 -3.181 -8.917 1.00 97.31 82 GLU A O 1
ATOM 613 N N . ASP A 1 83 ? 2.838 -2.243 -10.622 1.00 96.06 83 ASP A N 1
ATOM 614 C CA . ASP A 1 83 ? 2.352 -0.887 -10.392 1.00 96.06 83 ASP A CA 1
ATOM 615 C C . ASP A 1 83 ? 0.848 -0.846 -10.700 1.00 96.06 83 ASP A C 1
ATOM 617 O O . ASP A 1 83 ? 0.464 -1.002 -11.861 1.00 96.06 83 ASP A O 1
ATOM 621 N N . PRO A 1 84 ? -0.024 -0.635 -9.698 1.00 96.25 84 PRO A N 1
ATOM 622 C CA . PRO A 1 84 ? -1.467 -0.743 -9.893 1.00 96.25 84 PRO A CA 1
ATOM 623 C C . PRO A 1 84 ? -2.042 0.351 -10.803 1.00 96.25 84 PRO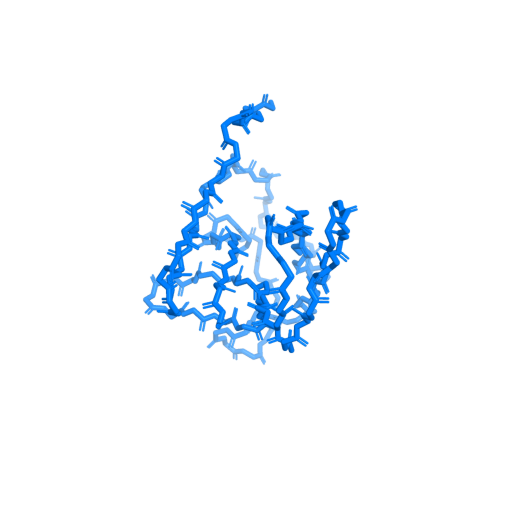 A C 1
ATOM 625 O O . PRO A 1 84 ? -3.156 0.205 -11.300 1.00 96.25 84 PRO A O 1
ATOM 628 N N . ASP A 1 85 ? -1.287 1.425 -11.035 1.00 94.62 85 ASP A N 1
ATOM 629 C CA . ASP A 1 85 ? -1.663 2.544 -11.901 1.00 94.62 85 ASP A CA 1
ATOM 630 C C . ASP A 1 85 ? -1.448 2.248 -13.385 1.00 94.62 85 ASP A C 1
ATOM 632 O O . ASP A 1 85 ? -2.202 2.705 -14.242 1.00 94.62 85 ASP A O 1
ATOM 636 N N . THR A 1 86 ? -0.426 1.454 -13.697 1.00 94.88 86 THR A N 1
ATOM 637 C CA . THR A 1 86 ? -0.045 1.136 -15.079 1.00 94.88 86 THR A CA 1
ATOM 638 C C . THR A 1 86 ? -0.289 -0.325 -15.443 1.00 94.88 86 THR A C 1
ATOM 640 O O . THR A 1 86 ? -0.314 -0.652 -16.629 1.00 94.88 86 THR A O 1
ATOM 643 N N . VAL A 1 87 ? -0.503 -1.188 -14.444 1.00 94.50 87 VAL A N 1
ATOM 644 C CA . VAL A 1 87 ? -0.615 -2.650 -14.574 1.00 94.50 87 VAL A CA 1
ATOM 645 C C . VAL A 1 87 ? 0.624 -3.234 -15.272 1.00 94.50 87 VAL A C 1
ATOM 647 O O . VAL A 1 87 ? 0.543 -4.069 -16.170 1.00 94.50 87 VAL A O 1
ATOM 650 N N . ALA A 1 88 ? 1.793 -2.708 -14.906 1.00 95.88 88 ALA A N 1
ATOM 651 C CA . ALA A 1 88 ? 3.096 -3.098 -15.431 1.00 95.88 88 ALA A CA 1
ATOM 652 C C . ALA A 1 88 ? 4.113 -3.246 -14.291 1.00 95.88 88 ALA A C 1
ATOM 654 O O . ALA A 1 88 ? 3.859 -2.854 -13.153 1.00 95.88 88 ALA A O 1
ATOM 655 N N . ALA A 1 89 ? 5.293 -3.793 -14.591 1.00 96.44 89 ALA A N 1
ATOM 656 C CA . ALA A 1 89 ? 6.368 -3.893 -13.607 1.00 96.44 89 ALA A CA 1
ATOM 657 C C . ALA A 1 89 ? 6.749 -2.512 -13.043 1.00 96.44 89 ALA A C 1
ATOM 659 O O . ALA A 1 89 ? 6.831 -1.524 -13.777 1.00 96.44 89 ALA A O 1
ATOM 660 N N . TRP A 1 90 ? 7.033 -2.465 -11.741 1.00 96.56 90 TRP A N 1
ATOM 661 C CA . TRP A 1 90 ? 7.466 -1.246 -11.068 1.00 96.56 90 TRP A CA 1
ATOM 662 C C . TRP A 1 90 ? 8.767 -0.705 -11.668 1.00 96.56 90 TRP A C 1
ATOM 664 O O . TRP A 1 90 ? 9.772 -1.408 -11.785 1.00 96.56 90 TRP A O 1
ATOM 674 N N . THR A 1 91 ? 8.767 0.583 -12.002 1.00 95.50 91 THR A N 1
ATOM 675 C CA . THR A 1 91 ? 9.990 1.314 -12.339 1.00 95.50 91 THR A CA 1
ATOM 676 C C . THR A 1 91 ? 10.754 1.684 -11.070 1.00 95.50 91 THR A C 1
ATOM 678 O O . THR A 1 91 ? 10.172 1.800 -9.993 1.00 95.50 91 THR A O 1
ATOM 681 N N . TYR A 1 92 ? 12.059 1.949 -11.190 1.00 92.81 92 TYR A N 1
ATOM 682 C CA . TYR A 1 92 ? 12.909 2.310 -10.047 1.00 92.81 92 TYR A CA 1
ATOM 683 C C . TYR A 1 92 ? 12.404 3.540 -9.264 1.00 92.81 92 TYR A C 1
ATOM 685 O O . TYR A 1 92 ? 12.603 3.627 -8.061 1.00 92.81 92 TYR A O 1
ATOM 693 N N . ASN A 1 93 ? 11.722 4.484 -9.921 1.00 93.00 93 ASN A N 1
ATOM 694 C CA . ASN A 1 93 ? 11.141 5.669 -9.280 1.00 93.00 93 ASN A CA 1
ATOM 695 C C . ASN A 1 93 ? 9.682 5.484 -8.831 1.00 93.00 93 ASN A C 1
ATOM 697 O O . ASN A 1 93 ? 9.143 6.354 -8.151 1.00 93.00 93 ASN A O 1
ATOM 701 N N . GLY A 1 94 ? 9.027 4.393 -9.231 1.00 93.50 94 GLY A N 1
ATOM 702 C CA . GLY A 1 94 ? 7.616 4.157 -8.945 1.00 93.50 94 GLY A CA 1
ATOM 703 C C . GLY A 1 94 ? 7.320 4.124 -7.442 1.00 93.50 94 GLY A C 1
ATOM 704 O O . GLY A 1 94 ? 6.454 4.888 -7.007 1.00 93.50 94 GLY A O 1
ATOM 705 N N . PRO A 1 95 ? 8.056 3.335 -6.632 1.00 93.56 95 PRO A N 1
ATOM 706 C CA . PRO A 1 95 ? 7.826 3.257 -5.191 1.00 93.56 95 PRO A CA 1
ATOM 707 C C . PRO A 1 95 ? 7.954 4.604 -4.475 1.00 93.56 95 PRO A C 1
ATOM 709 O O . PRO A 1 95 ? 7.171 4.878 -3.579 1.00 93.56 95 PRO A O 1
ATOM 712 N N . ASP A 1 96 ? 8.876 5.472 -4.906 1.00 94.31 96 ASP A N 1
ATOM 713 C CA . ASP A 1 96 ? 9.084 6.803 -4.311 1.00 94.31 96 ASP A CA 1
ATOM 714 C C . ASP A 1 96 ? 7.924 7.782 -4.550 1.00 94.31 96 ASP A C 1
ATOM 716 O O . ASP A 1 96 ? 7.832 8.807 -3.878 1.00 94.31 96 ASP A O 1
ATOM 720 N N . SER A 1 97 ? 7.037 7.480 -5.500 1.00 93.00 97 SER A N 1
ATOM 721 C CA . SER A 1 97 ? 5.836 8.277 -5.780 1.00 93.00 97 SER A CA 1
ATOM 722 C C . SER A 1 97 ? 4.582 7.779 -5.055 1.00 93.00 97 SER A C 1
ATOM 724 O O . SER A 1 97 ? 3.522 8.400 -5.174 1.00 93.00 97 SER A O 1
ATOM 726 N N . ALA A 1 98 ? 4.681 6.650 -4.351 1.00 95.19 98 ALA A N 1
ATOM 727 C CA . ALA A 1 98 ? 3.547 5.975 -3.747 1.00 95.19 98 ALA A CA 1
ATOM 728 C C . ALA A 1 98 ? 3.426 6.311 -2.254 1.00 95.19 98 ALA A C 1
ATOM 730 O O . ALA A 1 98 ? 4.388 6.258 -1.499 1.00 95.19 98 ALA A O 1
ATOM 731 N N . HIS A 1 99 ? 2.216 6.620 -1.806 1.00 95.50 99 HIS A N 1
ATOM 732 C CA . HIS A 1 99 ? 1.928 6.979 -0.425 1.00 95.50 99 HIS A CA 1
ATOM 733 C C . HIS A 1 99 ? 1.136 5.846 0.233 1.00 95.50 99 HIS A C 1
ATOM 735 O O . HIS A 1 99 ? -0.053 5.680 -0.059 1.00 95.50 99 HIS A O 1
ATOM 741 N N . PRO A 1 100 ? 1.769 5.019 1.084 1.00 95.31 100 PRO A N 1
ATOM 742 C CA . PRO A 1 100 ? 1.067 3.977 1.818 1.00 95.31 100 PRO A CA 1
ATOM 743 C C . PRO A 1 100 ? 0.077 4.584 2.812 1.00 95.31 100 PRO A C 1
ATOM 745 O O . PRO A 1 100 ? 0.328 5.645 3.384 1.00 95.31 100 PRO A O 1
ATOM 748 N N . GLY A 1 101 ? -1.021 3.888 3.068 1.00 93.94 101 GLY A N 1
ATOM 749 C CA . GLY A 1 101 ? -2.086 4.385 3.924 1.00 93.94 101 GLY A CA 1
ATOM 750 C C . GLY A 1 101 ? -3.095 3.325 4.334 1.00 93.94 101 GLY A C 1
ATOM 751 O O . GLY A 1 101 ? -2.891 2.124 4.123 1.00 93.94 101 GLY A O 1
ATOM 752 N N . TYR A 1 102 ? -4.201 3.786 4.904 1.00 93.44 102 TYR A N 1
ATOM 753 C CA . TYR A 1 102 ? -5.368 2.964 5.197 1.00 93.44 102 TYR A CA 1
ATOM 754 C C . TYR A 1 102 ? -6.671 3.735 4.967 1.00 93.44 102 TYR A C 1
ATOM 756 O O . TYR A 1 102 ? -6.698 4.961 5.026 1.00 93.44 102 TYR A O 1
ATOM 764 N N . GLU A 1 103 ? -7.754 2.996 4.740 1.00 92.38 103 GLU A N 1
ATOM 765 C CA . GLU A 1 103 ? -9.126 3.509 4.709 1.00 92.38 103 GLU A CA 1
ATOM 766 C C . GLU A 1 103 ? -9.939 2.780 5.782 1.00 92.38 103 GLU A C 1
ATOM 768 O O . GLU A 1 103 ? -9.879 1.549 5.861 1.00 92.38 103 GLU A O 1
ATOM 773 N N . ARG A 1 104 ? -10.711 3.512 6.589 1.00 84.62 104 ARG A N 1
ATOM 774 C CA . ARG A 1 104 ? -11.776 2.926 7.420 1.00 84.62 104 ARG A CA 1
ATOM 775 C C . ARG A 1 104 ? -13.056 2.801 6.596 1.00 84.62 104 ARG A C 1
ATOM 777 O O . ARG A 1 104 ? -13.447 3.770 5.958 1.00 84.62 104 ARG A O 1
ATOM 784 N N . GLN A 1 105 ? -13.757 1.674 6.675 1.00 77.19 105 GLN A N 1
ATOM 785 C CA . GLN A 1 105 ? -15.105 1.487 6.122 1.00 77.19 105 GLN A CA 1
ATOM 786 C C . GLN A 1 105 ? -16.149 1.408 7.244 1.00 77.19 105 GLN A C 1
ATOM 788 O O . GLN A 1 105 ? -15.899 0.711 8.257 1.00 77.19 105 GLN A O 1
#

Radius of gyration: 14.69 Å; chains: 1; bounding box: 38×18×36 Å

Organism: NCBI:txid412755

Sequence (105 aa):
SSASSTGNESSTTSHEDTFTHASFGLVSGDIVHGVGVNVWGAKTEAGSADMKVVLHKGSTSYYSAAYTPTTTYERAFQLWDEDPDTVAAWTYNGPDSAHPGYERQ

Secondary structure (DSSP, 8-state):
-----S-----STT-EEE---------TT-----EEEEEEE--SSSS---EEEEEEETTEEEE---B---SS-EEEEEEESSBTTTTBPPPTTTGGGEEEEEEE-

pLDDT: mean 87.54, std 13.98, range [37.38, 97.88]